Protein AF-A0A8M8USF7-F1 (afdb_monomer)

Secondary structure (DSSP, 8-state):
-TTHHHHHHGGGT-------------GGGGG---S-------HHHHHHHHHHTT--HHHHHHHHHHHHHHHHHHHHHHHTTS--HHHHHHHHHHHHHHHHHHHHHHHHHHHHHHHHHHHHHHHHHHHHHHHHHHHHHHHHHHHHHHHHHHHHHHHHHHHHHHHHHHHHHHHHHH-

InterPro domains:
  IPR024461 Coiled-coil domain-containing protein 90-like [PF07798] (41-156)
  IPR024461 Coiled-coil domain-containing protein 90-like [PTHR14360] (31-156)

Organism: Sesamum indicum (NCBI:txid4182)

pLDDT: mean 82.78, std 20.51, range [37.69, 98.75]

Sequence (175 aa):
MAAATRRLAVLFGIQLCAPNRFVSRPISDLANSNGKRLFLVDTLALVRRLEAHGVPSKQAEAITAALTEVLNDSLENVSYSFVSKAEMQKSEMTQESNLSKFKTEVKSSQGHHFSLLQHETEKLKSDIEKMRSELRYEIDKVTAGQRLDLNLEKGKFMNCGHNWKQQNTMLLSIA

Solvent-accessible surface area (backbone atoms only — not comparable to full-atom values): 10199 Å² total; per-residue (Å²): 123,84,66,64,67,60,62,61,41,68,79,69,76,56,78,77,72,68,83,74,78,72,72,73,68,65,74,74,72,82,62,79,65,70,95,72,76,76,83,78,73,58,61,67,62,50,28,54,54,35,38,75,73,72,38,55,66,74,56,21,48,52,53,48,50,55,52,52,50,56,50,50,55,52,50,53,63,52,48,74,78,55,79,52,72,67,59,51,50,52,50,49,54,51,50,54,52,51,51,51,51,51,53,49,51,52,52,51,51,52,52,51,53,51,54,50,53,51,51,52,50,53,49,52,52,52,52,51,54,49,53,52,52,51,52,49,51,51,49,53,52,53,53,52,50,54,52,47,52,53,51,52,52,51,49,50,54,50,51,53,52,51,50,53,51,52,54,52,52,52,55,63,74,76,108

Mean predicted aligned error: 15.02 Å

Structure (mmCIF, N/CA/C/O backbone):
data_AF-A0A8M8USF7-F1
#
_entry.id   AF-A0A8M8USF7-F1
#
loop_
_atom_site.group_PDB
_atom_site.id
_atom_site.type_symbol
_atom_site.label_atom_id
_atom_site.label_alt_id
_atom_site.label_comp_id
_atom_site.label_asym_id
_atom_site.label_entity_id
_atom_site.label_seq_id
_atom_site.pdbx_PDB_ins_code
_atom_site.Cartn_x
_atom_site.Cartn_y
_atom_site.Cartn_z
_atom_site.occupancy
_atom_site.B_iso_or_equiv
_atom_site.auth_seq_id
_atom_site.auth_comp_id
_atom_site.auth_asym_id
_atom_site.auth_atom_id
_atom_site.pdbx_PDB_model_num
ATOM 1 N N . MET A 1 1 ? -8.310 22.854 -18.728 1.00 43.94 1 MET A N 1
ATOM 2 C CA . MET A 1 1 ? -7.217 21.941 -18.313 1.00 43.94 1 MET A CA 1
ATOM 3 C C . MET A 1 1 ? -7.681 20.602 -17.713 1.00 43.94 1 MET A C 1
ATOM 5 O O . MET A 1 1 ? -6.931 19.647 -17.807 1.00 43.94 1 MET A O 1
ATOM 9 N N . ALA A 1 2 ? -8.908 20.458 -17.185 1.00 44.72 2 ALA A N 1
ATOM 10 C CA . ALA A 1 2 ? -9.402 19.197 -16.587 1.00 44.72 2 ALA A CA 1
ATOM 11 C C . ALA A 1 2 ? -9.972 18.142 -17.576 1.00 44.72 2 ALA A C 1
ATOM 13 O O . ALA A 1 2 ? -10.422 17.072 -17.160 1.00 44.72 2 ALA A O 1
ATOM 14 N N . ALA A 1 3 ? -10.015 18.449 -18.877 1.00 45.41 3 ALA A N 1
ATOM 15 C CA . ALA A 1 3 ? -10.541 17.552 -19.914 1.00 45.41 3 ALA A CA 1
ATOM 16 C C . ALA A 1 3 ? -9.442 16.717 -20.599 1.00 45.41 3 ALA A C 1
ATOM 18 O O . ALA A 1 3 ? -9.697 15.588 -21.013 1.00 45.41 3 ALA A O 1
ATOM 19 N N . ALA A 1 4 ? -8.208 17.233 -20.664 1.00 48.78 4 ALA A N 1
ATOM 20 C CA . ALA A 1 4 ? -7.078 16.547 -21.293 1.00 48.78 4 ALA A CA 1
ATOM 21 C C . ALA A 1 4 ? -6.616 15.322 -20.482 1.00 48.78 4 ALA A C 1
ATOM 23 O O . ALA A 1 4 ? -6.277 14.286 -21.046 1.00 48.78 4 ALA A O 1
ATOM 24 N N . THR A 1 5 ? -6.711 15.393 -19.153 1.00 50.69 5 THR A N 1
ATOM 25 C CA . THR A 1 5 ? -6.309 14.319 -18.233 1.00 50.69 5 THR A CA 1
ATOM 26 C C . THR A 1 5 ? -7.243 13.108 -18.245 1.00 50.69 5 THR A C 1
ATOM 28 O O . THR A 1 5 ? -6.820 12.017 -17.881 1.00 50.69 5 THR A O 1
ATOM 31 N N . ARG A 1 6 ? -8.494 13.250 -18.709 1.00 49.38 6 ARG A N 1
ATOM 32 C CA . ARG A 1 6 ? -9.436 12.117 -18.809 1.00 49.38 6 ARG A CA 1
ATOM 33 C C . ARG A 1 6 ? -9.215 11.273 -20.062 1.00 49.38 6 ARG A C 1
ATOM 35 O O . ARG A 1 6 ? -9.489 10.081 -20.039 1.00 49.38 6 ARG A O 1
ATOM 42 N N . ARG A 1 7 ? -8.707 11.873 -21.144 1.00 47.03 7 ARG A N 1
ATOM 43 C CA . ARG A 1 7 ? -8.489 11.175 -22.422 1.00 47.03 7 ARG A CA 1
ATOM 44 C C . ARG A 1 7 ? -7.229 10.307 -22.438 1.00 47.03 7 ARG A C 1
ATOM 46 O O . ARG A 1 7 ? -7.228 9.291 -23.118 1.00 47.03 7 ARG A O 1
ATOM 53 N N . LEU A 1 8 ? -6.203 10.649 -21.656 1.00 49.12 8 LEU A N 1
ATOM 54 C CA . LEU A 1 8 ? -4.991 9.824 -21.537 1.00 49.12 8 LEU A CA 1
ATOM 55 C C . LEU A 1 8 ? -5.180 8.581 -20.651 1.00 49.12 8 LEU A C 1
ATOM 57 O O . LEU A 1 8 ? -4.498 7.585 -20.864 1.00 49.12 8 LEU A O 1
ATOM 61 N N . ALA A 1 9 ? -6.137 8.592 -19.716 1.00 48.22 9 ALA A N 1
ATOM 62 C CA . ALA A 1 9 ? -6.401 7.447 -18.838 1.00 48.22 9 ALA A CA 1
ATOM 63 C C . ALA A 1 9 ? -7.051 6.251 -19.567 1.00 48.22 9 ALA A C 1
ATOM 65 O O . ALA A 1 9 ? -6.848 5.106 -19.174 1.00 48.22 9 ALA A O 1
ATOM 66 N N . VAL A 1 10 ? -7.790 6.497 -20.657 1.00 52.12 10 VAL A N 1
ATOM 67 C CA . VAL A 1 10 ? -8.495 5.444 -21.419 1.00 52.12 10 VAL A CA 1
ATOM 68 C C . VAL A 1 10 ? -7.535 4.611 -22.281 1.00 52.12 10 VAL A C 1
ATOM 70 O O . VAL A 1 10 ? -7.807 3.446 -22.544 1.00 52.12 10 VAL A O 1
ATOM 73 N N . LEU A 1 11 ? -6.384 5.168 -22.674 1.00 50.81 11 LEU A N 1
ATOM 74 C CA . LEU A 1 11 ? -5.402 4.486 -23.529 1.00 50.81 11 LEU A CA 1
ATOM 75 C C . LEU A 1 11 ? -4.527 3.457 -22.792 1.00 50.81 11 LEU A C 1
ATOM 77 O O . LEU A 1 11 ? -3.889 2.645 -23.451 1.00 50.81 11 LEU A O 1
ATOM 81 N N . PHE A 1 12 ? -4.514 3.460 -21.455 1.00 51.44 12 PHE A N 1
ATOM 82 C CA . PHE A 1 12 ? -3.665 2.574 -20.643 1.00 51.44 12 PHE A CA 1
ATOM 83 C C . PHE A 1 12 ? -4.432 1.563 -19.777 1.00 51.44 12 PHE A C 1
ATOM 85 O O . PHE A 1 12 ? -3.834 0.915 -18.925 1.00 51.44 12 PHE A O 1
ATOM 92 N N . GLY A 1 13 ? -5.746 1.398 -19.972 1.00 45.00 13 GLY A N 1
ATOM 93 C CA . GLY A 1 13 ? -6.517 0.352 -19.280 1.00 45.00 13 GLY A CA 1
ATOM 94 C C . GLY A 1 13 ? -6.563 0.479 -17.751 1.00 45.00 13 GLY A C 1
ATOM 95 O O . GLY A 1 13 ? -6.979 -0.453 -17.068 1.00 45.00 13 GLY A O 1
ATOM 96 N N . ILE A 1 14 ? -6.172 1.626 -17.190 1.00 49.56 14 ILE A N 1
ATOM 97 C CA . ILE A 1 14 ? -6.334 1.907 -15.766 1.00 49.56 14 ILE A CA 1
ATOM 98 C C . ILE A 1 14 ? -7.727 2.502 -15.608 1.00 49.56 14 ILE A C 1
ATOM 100 O O . ILE A 1 14 ? -7.928 3.713 -15.718 1.00 49.56 14 ILE A O 1
ATOM 104 N N . GLN A 1 15 ? -8.707 1.630 -15.369 1.00 44.84 15 GLN A N 1
ATOM 105 C CA . GLN A 1 15 ? -9.984 2.021 -14.789 1.00 44.84 15 GLN A CA 1
ATOM 106 C C . GLN A 1 15 ? -9.651 2.824 -13.523 1.00 44.84 15 GLN A C 1
ATOM 108 O O . GLN A 1 15 ? -9.255 2.257 -12.505 1.00 44.84 15 GLN A O 1
ATOM 113 N N . LEU A 1 16 ? -9.754 4.155 -13.592 1.00 45.69 16 LEU A N 1
ATOM 114 C CA . LEU A 1 16 ? -9.785 5.014 -12.415 1.00 45.69 16 LEU A CA 1
ATOM 115 C C . LEU A 1 16 ? -11.049 4.618 -11.664 1.00 45.69 16 LEU A C 1
ATOM 117 O O . LEU A 1 16 ? -12.133 5.140 -11.920 1.00 45.69 16 LEU A O 1
ATOM 121 N N . CYS A 1 17 ? -10.907 3.607 -10.810 1.00 37.69 17 CYS A N 1
ATOM 122 C CA . CYS A 1 17 ? -11.937 3.170 -9.900 1.00 37.69 17 CYS A CA 1
ATOM 123 C C . CYS A 1 17 ? -12.342 4.424 -9.129 1.00 37.69 17 CYS A C 1
ATOM 125 O O . CYS A 1 17 ? -11.522 5.027 -8.429 1.00 37.69 17 CYS A O 1
ATOM 127 N N . ALA A 1 18 ? -13.574 4.882 -9.368 1.00 46.94 18 ALA A N 1
ATOM 128 C CA . ALA A 1 18 ? -14.173 5.970 -8.618 1.00 46.94 18 ALA A CA 1
ATOM 129 C C . ALA A 1 18 ? -13.927 5.703 -7.127 1.00 46.94 18 ALA A C 1
ATOM 131 O O . ALA A 1 18 ? -13.911 4.531 -6.737 1.00 46.94 18 ALA A O 1
ATOM 132 N N . PRO A 1 19 ? -13.711 6.733 -6.286 1.00 43.12 19 PRO A N 1
ATOM 133 C CA . PRO A 1 19 ? -13.560 6.497 -4.865 1.00 43.12 19 PRO A CA 1
ATOM 134 C C . PRO A 1 19 ? -14.837 5.798 -4.427 1.00 43.12 19 PRO A C 1
ATOM 136 O O . PRO A 1 19 ? -15.915 6.397 -4.431 1.00 43.12 19 PRO A O 1
ATOM 139 N N . ASN A 1 20 ? -14.714 4.504 -4.133 1.00 40.56 20 ASN A N 1
ATOM 140 C CA . ASN A 1 20 ? -15.770 3.749 -3.509 1.00 40.56 20 ASN A CA 1
ATOM 141 C C . ASN A 1 20 ? -16.081 4.580 -2.270 1.00 40.56 20 ASN A C 1
ATOM 143 O O . ASN A 1 20 ? -15.226 4.729 -1.392 1.00 40.56 20 ASN A O 1
ATOM 147 N N . ARG A 1 21 ? -17.266 5.201 -2.234 1.00 38.34 21 ARG A N 1
ATOM 148 C CA . ARG A 1 21 ? -17.863 5.618 -0.975 1.00 38.34 21 ARG A CA 1
ATOM 149 C C . ARG A 1 21 ? -18.076 4.304 -0.237 1.00 38.34 21 ARG A C 1
ATOM 151 O O . ARG A 1 21 ? -19.165 3.743 -0.264 1.00 38.34 21 ARG A O 1
ATOM 158 N N . PHE A 1 22 ? -17.012 3.801 0.387 1.00 40.69 22 PHE A N 1
ATOM 159 C CA . PHE A 1 22 ? -17.131 3.051 1.611 1.00 40.69 22 PHE A CA 1
ATOM 160 C C . PHE A 1 22 ? -17.867 4.015 2.522 1.00 40.69 22 PHE A C 1
ATOM 162 O O . PHE A 1 22 ? -17.294 4.907 3.142 1.00 40.69 22 PHE A O 1
ATOM 169 N N . VAL A 1 23 ? -19.192 3.909 2.482 1.00 39.09 23 VAL A N 1
ATOM 170 C CA . VAL A 1 23 ? -20.027 4.286 3.595 1.00 39.09 23 VAL A CA 1
ATOM 171 C C . VAL A 1 23 ? -19.532 3.352 4.683 1.00 39.09 23 VAL A C 1
ATOM 173 O O . VAL A 1 23 ? -20.008 2.227 4.812 1.00 39.09 23 VAL A O 1
ATOM 176 N N . SER A 1 24 ? -18.490 3.783 5.395 1.00 44.91 24 SER A N 1
ATOM 177 C CA . SER A 1 24 ? -18.231 3.326 6.742 1.00 44.91 24 SER A CA 1
ATOM 178 C C . SER A 1 24 ? -19.519 3.660 7.466 1.00 44.91 24 SER A C 1
ATOM 180 O O . SER A 1 24 ? -19.718 4.790 7.905 1.00 44.91 24 SER A O 1
ATOM 182 N N . ARG A 1 25 ? -20.474 2.723 7.460 1.00 44.56 25 ARG A N 1
ATOM 183 C CA . ARG A 1 25 ? -21.560 2.757 8.422 1.00 44.56 25 ARG A CA 1
ATOM 184 C C . ARG A 1 25 ? -20.828 2.820 9.753 1.00 44.56 25 ARG A C 1
ATOM 186 O O . ARG A 1 25 ? -20.061 1.893 10.024 1.00 44.56 25 ARG A O 1
ATOM 193 N N . PRO A 1 26 ? -20.976 3.895 10.535 1.00 44.31 26 PRO A N 1
ATOM 194 C CA . PRO A 1 26 ? -20.478 3.863 11.887 1.00 44.31 26 PRO A CA 1
ATOM 195 C C . PRO A 1 26 ? -21.195 2.677 12.531 1.00 44.31 26 PRO A C 1
ATOM 197 O O . PRO A 1 26 ? -22.418 2.678 12.663 1.00 44.31 26 PRO A O 1
ATOM 200 N N . ILE A 1 27 ? -20.454 1.625 12.885 1.00 50.88 27 ILE A N 1
ATOM 201 C CA . ILE A 1 27 ? -20.988 0.527 13.708 1.00 50.88 27 ILE A CA 1
ATOM 202 C C . ILE A 1 27 ? -21.481 1.092 15.062 1.00 50.88 27 ILE A C 1
ATOM 204 O O . ILE A 1 27 ? -22.260 0.459 15.769 1.00 50.88 27 ILE A O 1
ATOM 208 N N . SER A 1 28 ? -21.117 2.344 15.357 1.00 45.97 28 SER A N 1
ATOM 209 C CA . SER A 1 28 ? -21.593 3.215 16.427 1.00 45.97 28 SER A CA 1
ATOM 210 C C . SER A 1 28 ? -23.117 3.260 16.612 1.00 45.97 28 SER A C 1
ATOM 212 O O . SER A 1 28 ? -23.555 3.536 17.725 1.00 45.97 28 SER A O 1
ATOM 214 N N . ASP A 1 29 ? -23.930 2.955 15.593 1.00 41.72 29 ASP A N 1
ATOM 215 C CA . ASP A 1 29 ? -25.397 2.983 15.732 1.00 41.72 29 ASP A CA 1
ATOM 216 C C . ASP A 1 29 ? -26.024 1.690 16.283 1.00 41.72 29 ASP A C 1
ATOM 218 O O . ASP A 1 29 ? -27.220 1.673 16.574 1.00 41.72 29 ASP A O 1
ATOM 222 N N . LEU A 1 30 ? -25.253 0.619 16.526 1.00 45.03 30 LEU A N 1
ATOM 223 C CA . LEU A 1 30 ? -25.795 -0.587 17.177 1.00 45.03 30 LEU A CA 1
ATOM 224 C C . LEU A 1 30 ? -25.821 -0.504 18.715 1.00 45.03 30 LEU A C 1
ATOM 226 O O . LEU A 1 30 ? -26.081 -1.496 19.390 1.00 45.03 30 LEU A O 1
ATOM 230 N N . ALA A 1 31 ? -25.571 0.670 19.296 1.00 46.59 31 ALA A N 1
ATOM 231 C CA . ALA A 1 31 ? -25.555 0.832 20.745 1.00 46.59 31 ALA A CA 1
ATOM 232 C C . ALA A 1 31 ? -26.187 2.146 21.216 1.00 46.59 31 ALA A C 1
ATOM 234 O O . ALA A 1 31 ? -25.731 2.736 22.193 1.00 46.59 31 ALA A O 1
ATOM 235 N N . ASN A 1 32 ? -27.313 2.554 20.622 1.00 41.12 32 ASN A N 1
ATOM 236 C CA . ASN A 1 32 ? -28.314 3.280 21.410 1.00 41.12 32 ASN A CA 1
ATOM 237 C C . ASN A 1 32 ? -29.197 2.285 22.183 1.00 41.12 32 ASN A C 1
ATOM 239 O O . ASN A 1 32 ? -30.424 2.371 22.202 1.00 41.12 32 ASN A O 1
ATOM 243 N N . SER A 1 33 ? -28.574 1.292 22.828 1.00 46.28 33 SER A N 1
ATOM 244 C CA . SER A 1 33 ? -29.215 0.637 23.954 1.00 46.28 33 SER A CA 1
ATOM 245 C C . SER A 1 33 ? -29.227 1.685 25.055 1.00 46.28 33 SER A C 1
ATOM 247 O O . SER A 1 33 ? -28.214 1.902 25.721 1.00 46.28 33 SER A O 1
ATOM 249 N N . ASN A 1 34 ? -30.349 2.394 25.171 1.00 40.12 34 ASN A N 1
ATOM 250 C CA . ASN A 1 34 ? -30.719 3.181 26.337 1.00 40.12 34 ASN A CA 1
ATOM 251 C C . ASN A 1 34 ? -30.045 2.583 27.578 1.00 40.12 34 ASN A C 1
ATOM 253 O O . ASN A 1 34 ? -30.392 1.472 27.982 1.00 40.12 34 ASN A O 1
ATOM 257 N N . GLY A 1 35 ? -29.036 3.275 28.119 1.00 45.84 35 GLY A N 1
ATOM 258 C CA . GLY A 1 35 ? -28.166 2.818 29.209 1.00 45.84 35 GLY A CA 1
ATOM 259 C C . GLY A 1 35 ? -28.878 2.714 30.560 1.00 45.84 35 GLY A C 1
ATOM 260 O O . GLY A 1 35 ? -28.355 3.152 31.577 1.00 45.84 35 GLY A O 1
ATOM 261 N N . LYS A 1 36 ? -30.097 2.177 30.572 1.00 45.00 36 LYS A N 1
ATOM 262 C CA . LYS A 1 36 ? -30.960 1.975 31.729 1.00 45.00 36 LYS A CA 1
ATOM 263 C C . LYS A 1 36 ? -31.747 0.678 31.556 1.00 45.00 36 LYS A C 1
ATOM 265 O O . LYS A 1 36 ? -32.944 0.688 31.300 1.00 45.00 36 LYS A O 1
ATOM 270 N N . ARG A 1 37 ? -31.066 -0.447 31.751 1.00 48.94 37 ARG A N 1
ATOM 271 C CA . ARG A 1 37 ? -31.657 -1.594 32.455 1.00 48.94 37 ARG A CA 1
ATOM 272 C C . ARG A 1 37 ? -30.646 -2.133 33.458 1.00 48.94 37 ARG A C 1
ATOM 274 O O . ARG A 1 37 ? -30.292 -3.300 33.445 1.00 48.94 37 ARG A O 1
ATOM 281 N N . LEU A 1 38 ? -30.173 -1.252 34.337 1.00 53.16 38 LEU A N 1
ATOM 282 C CA . LEU A 1 38 ? -29.830 -1.718 35.672 1.00 53.16 38 LEU A CA 1
ATOM 283 C C . LEU A 1 38 ? -31.170 -2.142 36.271 1.00 53.16 38 LEU A C 1
ATOM 285 O O . LEU A 1 38 ? -32.003 -1.284 36.568 1.00 53.16 38 LEU A O 1
ATOM 289 N N . PHE A 1 39 ? -31.430 -3.447 36.325 1.00 60.25 39 PHE A N 1
ATOM 290 C CA . PHE A 1 39 ? -32.568 -3.989 37.057 1.00 60.25 39 PHE A CA 1
ATOM 291 C C . PHE A 1 39 ? -32.287 -3.788 38.549 1.00 60.25 39 PHE A C 1
ATOM 293 O O . PHE A 1 39 ? -31.888 -4.701 39.260 1.00 60.25 39 PHE A O 1
ATOM 300 N N . LEU A 1 40 ? -32.419 -2.543 39.005 1.00 72.31 40 LEU A N 1
ATOM 301 C CA . LEU A 1 40 ? -32.358 -2.183 40.412 1.00 72.31 40 LEU A CA 1
ATOM 302 C C . LEU A 1 40 ? -33.647 -2.694 41.050 1.00 72.31 40 LEU A C 1
ATOM 304 O O . LEU A 1 40 ? -34.697 -2.056 40.966 1.00 72.31 40 LEU A O 1
ATOM 308 N N . VAL A 1 41 ? -33.569 -3.891 41.624 1.00 82.56 41 VAL A N 1
ATOM 309 C CA . VAL A 1 41 ? -34.643 -4.440 42.445 1.00 82.56 41 VAL A CA 1
ATOM 310 C C . VAL A 1 41 ? -34.541 -3.807 43.823 1.00 82.56 41 VAL A C 1
ATOM 312 O O . VAL A 1 41 ? -33.592 -4.049 44.563 1.00 82.56 41 VAL A O 1
ATOM 315 N N . ASP A 1 42 ? -35.535 -2.997 44.173 1.00 89.94 42 ASP A N 1
ATOM 316 C CA . ASP A 1 42 ? -35.731 -2.560 45.551 1.00 89.94 42 ASP A CA 1
ATOM 317 C C . ASP A 1 42 ? -36.306 -3.733 46.359 1.00 89.94 42 ASP A C 1
ATOM 319 O O . ASP A 1 42 ? -37.507 -4.030 46.308 1.00 89.94 42 ASP A O 1
ATOM 323 N N . THR A 1 43 ? -35.415 -4.440 47.057 1.00 91.88 43 THR A N 1
ATOM 324 C CA . THR A 1 43 ? -35.746 -5.619 47.863 1.00 91.88 43 THR A CA 1
ATOM 325 C C . THR A 1 43 ? -36.677 -5.266 49.019 1.00 91.88 43 THR A C 1
ATOM 327 O O . THR A 1 43 ? -37.619 -6.010 49.289 1.00 91.88 43 THR A O 1
ATOM 330 N N . LEU A 1 44 ? -36.495 -4.102 49.651 1.00 92.38 44 LEU A N 1
ATOM 331 C CA . LEU A 1 44 ? -37.343 -3.6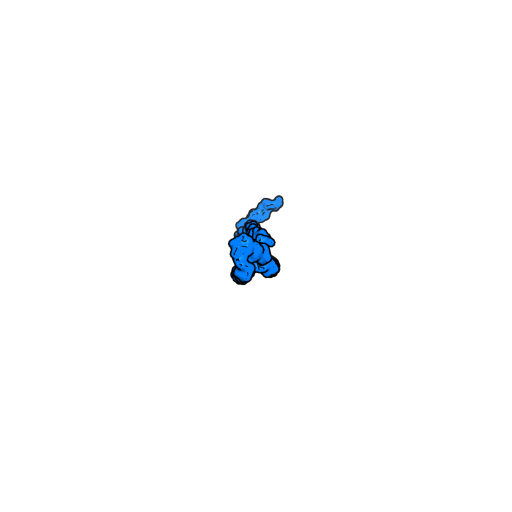56 50.753 1.00 92.38 44 LEU A CA 1
ATOM 332 C C . LEU A 1 44 ? -38.757 -3.338 50.260 1.00 92.38 44 LEU A C 1
ATOM 334 O O . LEU A 1 44 ? -39.731 -3.802 50.851 1.00 92.38 44 LEU A O 1
ATOM 338 N N . ALA A 1 45 ? -38.892 -2.599 49.157 1.00 92.88 45 ALA A N 1
ATOM 339 C CA . ALA A 1 45 ? -40.201 -2.320 48.576 1.00 92.88 45 ALA A CA 1
ATOM 340 C C . ALA A 1 45 ? -40.908 -3.602 48.112 1.00 92.88 45 ALA A C 1
ATOM 342 O O . ALA A 1 45 ? -42.128 -3.708 48.246 1.00 92.88 45 ALA A O 1
ATOM 343 N N . LEU A 1 46 ? -40.171 -4.588 47.585 1.00 93.50 4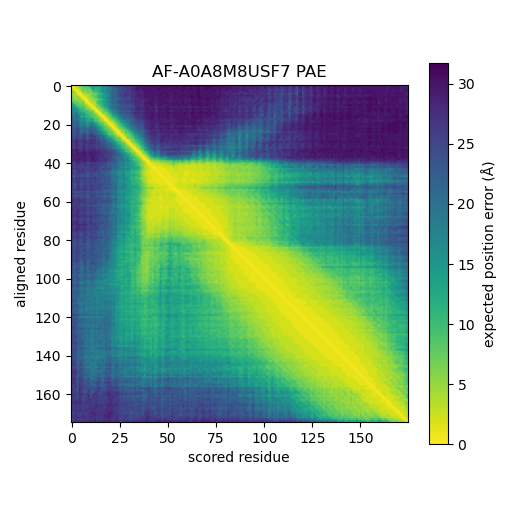6 LEU A N 1
ATOM 344 C CA . LEU A 1 46 ? -40.745 -5.876 47.194 1.00 93.50 46 LEU A CA 1
ATOM 345 C C . LEU A 1 46 ? -41.279 -6.652 48.408 1.00 93.50 46 LEU A C 1
ATOM 347 O O . LEU A 1 46 ? -42.430 -7.089 48.368 1.00 93.50 46 LEU A O 1
ATOM 351 N N . VAL A 1 47 ? -40.513 -6.735 49.500 1.00 96.06 47 VAL A N 1
ATOM 352 C CA . VAL A 1 47 ? -40.955 -7.371 50.755 1.00 96.06 47 VAL A CA 1
ATOM 353 C C . VAL A 1 47 ? -42.199 -6.680 51.315 1.00 96.06 47 VAL A C 1
ATOM 355 O O . VAL A 1 47 ? -43.191 -7.347 51.597 1.00 96.06 47 VAL A O 1
ATOM 358 N N . ARG A 1 48 ? -42.210 -5.341 51.393 1.00 95.00 48 ARG A N 1
ATOM 359 C CA . ARG A 1 48 ? -43.363 -4.582 51.916 1.00 95.00 48 ARG A CA 1
ATOM 360 C C . ARG A 1 48 ? -44.623 -4.769 51.075 1.00 95.00 48 ARG A C 1
ATOM 362 O O . ARG A 1 48 ? -45.720 -4.843 51.623 1.00 95.00 48 ARG A O 1
ATOM 369 N N . ARG A 1 49 ? -44.487 -4.886 49.749 1.00 95.19 49 ARG A N 1
ATOM 370 C CA . ARG A 1 49 ? -45.622 -5.214 48.873 1.00 95.19 49 ARG A CA 1
ATOM 371 C C . ARG A 1 49 ? -46.148 -6.623 49.124 1.00 95.19 49 ARG A C 1
ATOM 373 O O . ARG A 1 49 ? -47.360 -6.798 49.127 1.00 95.19 49 ARG A O 1
ATOM 380 N N . LEU A 1 50 ? -45.277 -7.610 49.325 1.00 95.56 50 LEU A N 1
ATOM 381 C CA . LEU A 1 50 ? -45.690 -8.986 49.618 1.00 95.56 50 LEU A CA 1
ATOM 382 C C . LEU A 1 50 ? -46.411 -9.073 50.973 1.00 95.56 50 LEU A C 1
ATOM 384 O O . LEU A 1 50 ? -47.481 -9.671 51.060 1.00 95.56 50 LEU A O 1
ATOM 388 N N . GLU A 1 51 ? -45.893 -8.394 51.996 1.00 95.44 51 GLU A N 1
ATOM 389 C CA . GLU A 1 51 ? -46.539 -8.284 53.311 1.00 95.44 51 GLU A CA 1
ATOM 390 C C . GLU A 1 51 ? -47.919 -7.616 53.230 1.00 95.44 51 GLU A C 1
ATOM 392 O O . GLU A 1 51 ? -48.873 -8.096 53.840 1.00 95.44 51 GLU A O 1
ATOM 397 N N . ALA A 1 52 ? -48.063 -6.560 52.419 1.00 95.75 52 ALA A N 1
ATOM 398 C CA . ALA A 1 52 ? -49.349 -5.896 52.191 1.00 95.75 52 ALA A CA 1
ATOM 399 C C . ALA A 1 52 ? -50.403 -6.812 51.535 1.00 95.75 52 ALA A C 1
ATOM 401 O O . ALA A 1 52 ? -51.598 -6.581 51.700 1.00 95.75 52 ALA A O 1
ATOM 402 N N . HIS A 1 53 ? -49.975 -7.862 50.826 1.00 94.88 53 HIS A N 1
ATOM 403 C CA . HIS A 1 53 ? -50.850 -8.890 50.248 1.00 94.88 53 HIS A CA 1
ATOM 404 C C . HIS A 1 53 ? -51.053 -10.098 51.181 1.00 94.88 53 HIS A C 1
ATOM 406 O O . HIS A 1 53 ? -51.585 -11.122 50.760 1.00 94.88 53 HIS A O 1
ATOM 412 N N . GLY A 1 54 ? -50.642 -9.992 52.449 1.00 94.12 54 GLY A N 1
ATOM 413 C CA . GLY A 1 54 ? -50.843 -11.029 53.460 1.00 94.12 54 GLY A CA 1
ATOM 414 C C . GLY A 1 54 ? -49.766 -12.115 53.489 1.00 94.12 54 GLY A C 1
ATOM 415 O O . GLY A 1 54 ? -49.949 -13.116 54.180 1.00 94.12 54 GLY A O 1
ATOM 416 N N . VAL A 1 55 ? -48.643 -11.943 52.780 1.00 96.00 55 VAL A N 1
ATOM 417 C CA . VAL A 1 55 ? -47.512 -12.878 52.866 1.00 96.00 55 VAL A CA 1
ATOM 418 C C . VAL A 1 55 ? -46.761 -12.646 54.187 1.00 96.00 55 VAL A C 1
ATOM 420 O O . VAL A 1 55 ? -46.352 -11.518 54.463 1.00 96.00 55 VAL A O 1
ATOM 423 N N . PRO A 1 56 ? -46.528 -13.683 55.011 1.00 96.38 56 PRO A N 1
ATOM 424 C CA . PRO A 1 56 ? -45.712 -13.5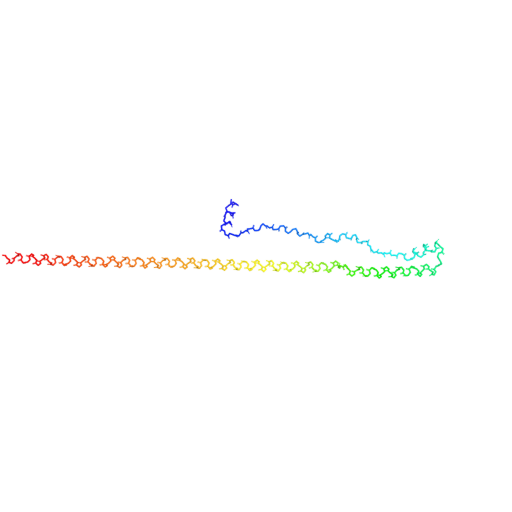69 56.215 1.00 96.38 56 PRO A CA 1
ATOM 425 C C . PRO A 1 56 ? -44.312 -13.029 55.909 1.00 96.38 56 PRO A C 1
ATOM 427 O O . PRO A 1 56 ? -43.675 -13.474 54.957 1.00 96.38 56 PRO A O 1
ATOM 430 N N . SER A 1 57 ? -43.796 -12.147 56.768 1.00 93.50 57 SER A N 1
ATOM 431 C CA . SER A 1 57 ? -42.512 -11.449 56.571 1.00 93.50 57 SER A CA 1
ATOM 432 C C . SER A 1 57 ? -41.356 -12.387 56.174 1.00 93.50 57 SER A C 1
ATOM 434 O O . SER A 1 57 ? -40.706 -12.183 55.152 1.00 93.50 57 SER A O 1
ATOM 436 N N . LYS A 1 58 ? -41.198 -13.523 56.873 1.00 94.56 58 LYS A N 1
ATOM 437 C CA . LYS A 1 58 ? -40.177 -14.541 56.549 1.00 94.56 58 LYS A CA 1
ATOM 438 C C . LYS A 1 58 ? -40.330 -15.161 55.155 1.00 94.56 58 LYS A C 1
ATOM 440 O O . LYS A 1 58 ? -39.339 -15.489 54.512 1.00 94.56 58 LYS A O 1
ATOM 445 N N . GLN A 1 59 ? -41.565 -15.366 54.696 1.00 95.62 59 GLN A N 1
ATOM 446 C CA . GLN A 1 59 ? -41.827 -15.909 53.361 1.00 95.62 59 GLN A CA 1
ATOM 447 C C . GLN A 1 59 ? -41.606 -14.841 52.285 1.00 95.62 59 GLN A C 1
ATOM 449 O O . GLN A 1 59 ? -41.045 -15.145 51.236 1.00 95.62 59 GLN A O 1
ATOM 454 N N . ALA A 1 60 ? -41.981 -13.588 52.557 1.00 96.12 60 ALA A N 1
ATOM 455 C CA . ALA A 1 60 ? -41.734 -12.461 51.664 1.00 96.12 60 ALA A CA 1
ATOM 456 C C . ALA A 1 60 ? -40.230 -12.223 51.441 1.00 96.12 60 ALA A C 1
ATOM 458 O O . ALA A 1 60 ? -39.803 -12.007 50.304 1.00 96.12 60 ALA A O 1
ATOM 459 N N . GLU A 1 61 ? -39.425 -12.321 52.502 1.00 93.81 61 GLU A N 1
ATOM 460 C CA . GLU A 1 61 ? -37.961 -12.274 52.429 1.00 93.81 61 GLU A CA 1
ATOM 461 C C . GLU A 1 61 ? -37.391 -13.433 51.603 1.00 93.81 61 GLU A C 1
ATOM 463 O O . GLU A 1 61 ? -36.597 -13.196 50.695 1.00 93.81 61 GLU A O 1
ATOM 468 N N . ALA A 1 62 ? -37.838 -14.670 51.848 1.00 95.81 62 ALA A N 1
ATOM 469 C CA . ALA A 1 62 ? -37.365 -15.844 51.110 1.00 95.81 62 ALA A CA 1
ATOM 470 C C . ALA A 1 62 ? -37.685 -15.768 49.604 1.00 95.81 62 ALA A C 1
ATOM 472 O O . ALA A 1 62 ? -36.828 -16.058 48.770 1.00 95.81 62 ALA A O 1
ATOM 473 N N . ILE A 1 63 ? -38.895 -15.329 49.243 1.00 94.81 63 ILE A N 1
ATOM 474 C CA . ILE A 1 63 ? -39.304 -15.131 47.843 1.00 94.81 63 ILE A CA 1
ATOM 475 C C . ILE A 1 63 ? -38.467 -14.027 47.188 1.00 94.81 63 ILE 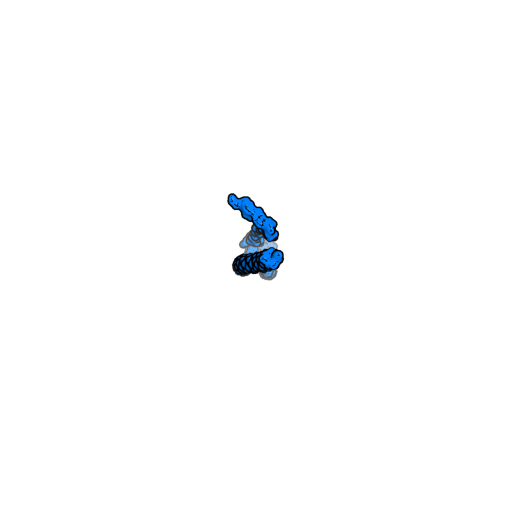A C 1
ATOM 477 O O . ILE A 1 63 ? -37.988 -14.187 46.066 1.00 94.81 63 ILE A O 1
ATOM 481 N N . THR A 1 64 ? -38.269 -12.910 47.892 1.00 94.50 64 THR A N 1
ATOM 482 C CA . THR A 1 64 ? -37.445 -11.789 47.416 1.00 94.50 64 THR A CA 1
ATOM 483 C C . THR A 1 64 ? -35.997 -12.227 47.186 1.00 94.50 64 THR A C 1
ATOM 485 O O . THR A 1 64 ? -35.400 -11.852 46.175 1.00 94.50 64 THR A O 1
ATOM 488 N N . ALA A 1 65 ? -35.442 -13.050 48.081 1.00 93.00 65 ALA A N 1
ATOM 489 C CA . ALA A 1 65 ? -34.090 -13.587 47.964 1.00 93.00 65 ALA A CA 1
ATOM 490 C C . ALA A 1 65 ? -33.938 -14.484 46.725 1.00 93.00 65 ALA A C 1
ATOM 492 O O . ALA A 1 65 ? -33.067 -14.221 45.898 1.00 93.00 65 ALA A O 1
ATOM 493 N N . ALA A 1 66 ? -34.839 -15.455 46.537 1.00 95.44 66 ALA A N 1
ATOM 494 C CA . ALA A 1 66 ? -34.821 -16.344 45.373 1.00 95.44 66 ALA A CA 1
ATOM 495 C C . ALA A 1 66 ? -34.972 -15.580 44.043 1.00 95.44 66 ALA A C 1
ATOM 497 O O . ALA A 1 66 ? -34.296 -15.879 43.062 1.00 95.44 66 ALA A O 1
ATOM 498 N N . LEU A 1 67 ? -35.828 -14.552 44.003 1.00 93.12 67 LEU A N 1
ATOM 499 C CA . LEU A 1 67 ? -35.970 -13.697 42.819 1.00 93.12 67 LEU A CA 1
ATOM 500 C C . LEU A 1 67 ? -34.706 -12.888 42.528 1.00 93.12 67 LEU A C 1
ATOM 502 O O . LEU A 1 67 ? -34.350 -12.709 41.366 1.00 93.12 67 LEU A O 1
ATOM 506 N N . THR A 1 68 ? -34.036 -12.394 43.568 1.00 90.56 68 THR A N 1
ATOM 507 C CA . THR A 1 68 ? -32.785 -11.640 43.418 1.00 90.56 68 THR A CA 1
ATOM 508 C C . THR A 1 68 ? -31.676 -12.536 42.869 1.00 90.56 68 THR A C 1
ATOM 510 O O . THR A 1 68 ? -30.939 -12.109 41.985 1.00 90.56 68 THR A O 1
ATOM 513 N N . GLU A 1 69 ? -31.596 -13.783 43.332 1.00 91.38 69 GLU A N 1
ATOM 514 C CA . GLU A 1 69 ? -30.640 -14.783 42.847 1.00 91.38 69 GLU A CA 1
ATOM 515 C C . GLU A 1 69 ? -30.858 -15.097 41.359 1.00 91.38 69 GLU A C 1
ATOM 517 O O . GLU A 1 69 ? -29.964 -14.865 40.549 1.00 91.38 69 GLU A O 1
ATOM 522 N N . VAL A 1 70 ? -32.083 -15.467 40.963 1.00 92.88 70 VAL A N 1
ATOM 523 C CA . VAL A 1 70 ? -32.416 -15.747 39.552 1.00 92.88 70 VAL A CA 1
ATOM 524 C C . VAL A 1 70 ? -32.151 -14.538 38.647 1.00 92.88 70 VAL A C 1
ATOM 526 O O . VAL A 1 70 ? -31.718 -14.698 37.503 1.00 92.88 70 VAL A O 1
ATOM 529 N N . LEU A 1 71 ? -32.413 -13.318 39.129 1.00 89.81 71 LEU A N 1
ATOM 530 C CA . LEU A 1 71 ? -32.143 -12.095 38.370 1.00 89.81 71 LEU A CA 1
ATOM 531 C C . LEU A 1 71 ? -30.647 -11.823 38.208 1.00 89.81 71 LEU A C 1
ATOM 533 O O . LEU A 1 71 ? -30.243 -11.401 37.123 1.00 89.81 71 LEU A O 1
ATOM 537 N N . ASN A 1 72 ? -29.840 -12.073 39.239 1.00 87.75 72 ASN A N 1
ATOM 538 C CA . ASN A 1 72 ? -28.388 -11.939 39.156 1.00 87.75 72 ASN A CA 1
ATOM 539 C C . ASN A 1 72 ? -27.800 -12.957 38.172 1.00 87.75 72 ASN A C 1
ATOM 541 O O . ASN A 1 72 ? -27.074 -12.550 37.266 1.00 87.75 72 ASN A O 1
ATOM 545 N N . ASP A 1 73 ? -28.203 -14.227 38.264 1.00 89.31 73 ASP A N 1
ATOM 546 C CA . ASP A 1 73 ? -27.764 -15.286 37.346 1.00 89.31 73 ASP A CA 1
ATOM 547 C C . ASP A 1 73 ? -28.150 -14.966 35.896 1.00 89.31 73 ASP A C 1
ATOM 549 O O . ASP A 1 73 ? -27.350 -15.086 34.963 1.00 89.31 73 ASP A O 1
ATOM 553 N N . SER A 1 74 ? -29.384 -14.494 35.693 1.00 88.75 74 SER A N 1
ATOM 554 C CA . SER A 1 74 ? -29.872 -14.100 34.369 1.00 88.75 74 SER A CA 1
ATOM 555 C C . SER A 1 74 ? -29.090 -12.911 33.808 1.00 88.75 74 SER A C 1
ATOM 557 O O . SER A 1 74 ? -28.779 -12.885 32.615 1.00 88.75 74 SER A O 1
ATOM 559 N N . LEU A 1 75 ? -28.771 -11.919 34.646 1.00 85.12 75 LEU A N 1
ATOM 560 C CA . LEU A 1 75 ? -28.010 -10.741 34.239 1.00 85.12 75 LEU A CA 1
ATOM 561 C C . LEU A 1 75 ? -26.565 -11.100 33.893 1.00 85.12 75 LEU A C 1
ATOM 563 O O . LEU A 1 75 ? -26.055 -10.621 32.879 1.00 85.12 75 LEU A O 1
ATOM 567 N N . GLU A 1 76 ? -25.925 -11.954 34.689 1.00 83.94 76 GLU A N 1
ATOM 568 C CA . GLU A 1 76 ? -24.572 -12.431 34.421 1.00 83.94 76 GLU A CA 1
ATOM 569 C C . GLU A 1 76 ? -24.527 -13.218 33.104 1.00 83.94 76 GLU A C 1
ATOM 571 O O . GLU A 1 76 ? -23.735 -12.892 32.218 1.00 83.94 76 GLU A O 1
ATOM 576 N N . ASN A 1 77 ? -25.450 -14.162 32.907 1.00 87.25 77 ASN A N 1
ATOM 577 C CA . ASN A 1 77 ? -25.540 -14.942 31.673 1.00 87.25 77 ASN A CA 1
ATOM 578 C C . ASN A 1 77 ? -25.725 -14.054 30.428 1.00 87.25 77 ASN A C 1
ATOM 580 O O . ASN A 1 77 ? -25.081 -14.255 29.397 1.00 87.25 77 ASN A O 1
ATOM 584 N N . VAL A 1 78 ? -26.586 -13.038 30.522 1.00 85.19 78 VAL A N 1
ATOM 585 C CA . VAL A 1 78 ? -26.797 -12.075 29.434 1.00 85.19 78 VAL A CA 1
ATOM 586 C C . VAL A 1 78 ? -25.556 -11.205 29.214 1.00 85.19 78 VAL A C 1
ATOM 588 O O . VAL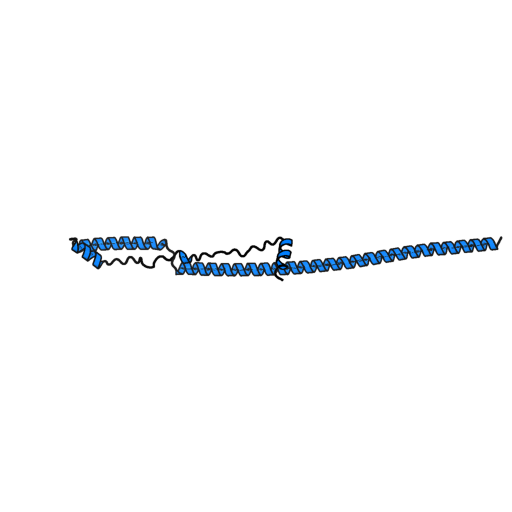 A 1 78 ? -25.240 -10.893 28.066 1.00 85.19 78 VAL A O 1
ATOM 591 N N . SER A 1 79 ? -24.820 -10.846 30.270 1.00 82.81 79 SER A N 1
ATOM 592 C CA . SER A 1 79 ? -23.616 -10.012 30.168 1.00 82.81 79 SER A CA 1
ATOM 593 C C . SER A 1 79 ? -22.519 -10.645 29.305 1.00 82.81 79 SER A C 1
ATOM 595 O O . SER A 1 79 ? -21.891 -9.928 28.530 1.00 82.81 79 SER A O 1
ATOM 597 N N . TYR A 1 80 ? -22.374 -11.977 29.325 1.00 80.69 80 TYR A N 1
ATOM 598 C CA . TYR A 1 80 ? -21.422 -12.704 28.472 1.00 80.69 80 TYR A CA 1
ATOM 599 C C . TYR A 1 80 ? -21.731 -12.605 26.969 1.00 80.69 80 TYR A C 1
ATOM 601 O O . TYR A 1 80 ? -20.854 -12.847 26.143 1.00 80.69 80 TYR A O 1
ATOM 609 N N . SER A 1 81 ? -22.963 -12.245 26.593 1.00 83.94 81 SER A N 1
ATOM 610 C CA . SER A 1 81 ? -23.343 -12.031 25.187 1.00 83.94 81 SER A CA 1
ATOM 611 C C . SER A 1 81 ? -23.012 -10.624 24.681 1.00 83.94 81 SER A C 1
ATOM 613 O O . SER A 1 81 ? -23.124 -10.359 23.483 1.00 83.94 81 SER A O 1
ATOM 615 N N . PHE A 1 82 ? -22.624 -9.708 25.573 1.00 83.88 82 PHE A N 1
ATOM 616 C CA . PHE A 1 82 ? -22.282 -8.335 25.229 1.00 83.88 82 PHE A CA 1
ATOM 617 C C . PHE A 1 82 ? -20.775 -8.106 25.308 1.00 83.88 82 PHE A C 1
ATOM 619 O O . PHE A 1 82 ? -20.083 -8.617 26.180 1.00 83.88 82 PHE A O 1
ATOM 626 N N . VAL A 1 83 ? -20.271 -7.276 24.398 1.00 83.25 83 VAL A N 1
ATOM 627 C CA . VAL A 1 83 ? -18.890 -6.789 24.437 1.00 83.25 83 VAL A CA 1
ATOM 628 C C . VAL A 1 83 ? -18.871 -5.458 25.176 1.00 83.25 83 VAL A C 1
ATOM 630 O O . VAL A 1 83 ? -19.732 -4.600 24.950 1.00 83.25 83 VAL A O 1
ATOM 633 N N . SER A 1 84 ? -17.889 -5.256 26.055 1.00 85.25 84 SER A N 1
ATOM 634 C CA . SER A 1 84 ? -17.767 -3.982 26.759 1.00 85.25 84 SER A CA 1
ATOM 635 C C . SER A 1 84 ? -17.391 -2.850 25.794 1.00 85.25 84 SER A C 1
ATOM 637 O O . SER A 1 84 ? -16.705 -3.044 24.787 1.00 85.25 84 SER A O 1
ATOM 639 N N . LYS A 1 85 ? -17.791 -1.612 26.116 1.00 87.75 85 LYS A N 1
ATOM 640 C CA . LYS A 1 85 ? -17.416 -0.437 25.304 1.00 87.75 85 LYS A CA 1
ATOM 641 C C . LYS A 1 85 ? -15.897 -0.280 25.174 1.00 87.75 85 LYS A C 1
ATOM 643 O O . LYS A 1 85 ? -15.422 0.111 24.113 1.00 87.75 85 LYS A O 1
ATOM 648 N N . ALA A 1 86 ? -15.150 -0.608 26.229 1.00 85.88 86 ALA A N 1
ATOM 649 C CA . ALA A 1 86 ? -13.693 -0.527 26.235 1.00 85.88 86 ALA A CA 1
ATOM 650 C C . ALA A 1 86 ? -13.054 -1.548 25.278 1.00 85.88 86 ALA A C 1
ATOM 652 O O . ALA A 1 86 ? -12.144 -1.202 24.525 1.00 85.88 86 ALA A O 1
ATOM 653 N N . GLU A 1 87 ? -13.547 -2.789 25.260 1.00 86.62 87 GLU A N 1
ATOM 654 C CA . GLU A 1 87 ? -13.073 -3.821 24.329 1.00 86.62 87 GLU A CA 1
ATOM 655 C C . GLU A 1 87 ? -13.427 -3.487 22.880 1.00 86.62 87 GLU A C 1
ATOM 657 O O . GLU A 1 87 ? -12.583 -3.629 21.993 1.00 86.62 87 GLU A O 1
ATOM 662 N N . MET A 1 88 ? -14.639 -2.977 22.642 1.00 91.69 88 MET A N 1
ATOM 663 C CA . MET A 1 88 ? -15.059 -2.511 21.321 1.00 91.69 88 MET A CA 1
ATOM 664 C C . MET A 1 88 ? -14.153 -1.381 20.815 1.00 91.69 88 MET A C 1
ATOM 666 O O . MET A 1 88 ? -13.629 -1.471 19.707 1.00 91.69 88 MET A O 1
ATOM 670 N N . GLN A 1 89 ? -13.889 -0.368 21.647 1.00 91.69 89 GLN A N 1
ATOM 671 C CA . GLN A 1 89 ? -12.998 0.742 21.302 1.00 91.69 89 GLN A CA 1
ATOM 672 C C . GLN A 1 89 ? -11.557 0.269 21.048 1.00 91.69 89 GLN A C 1
ATOM 674 O O . GLN A 1 89 ? -10.901 0.729 20.115 1.00 91.69 89 GLN A O 1
ATOM 679 N N . LYS A 1 90 ? -11.054 -0.688 21.837 1.00 94.75 90 LYS A N 1
ATOM 680 C CA . LYS A 1 90 ? -9.730 -1.294 21.620 1.00 94.75 90 LYS A CA 1
ATOM 681 C C . LYS A 1 90 ? -9.649 -2.029 20.279 1.00 94.75 90 LYS A C 1
ATOM 683 O O . LYS A 1 90 ? -8.635 -1.922 19.582 1.00 94.75 90 LYS A O 1
ATOM 688 N N . SER A 1 91 ? -10.695 -2.775 19.921 1.00 92.69 91 SER A N 1
ATOM 689 C CA . SER A 1 91 ? -10.798 -3.445 18.620 1.00 92.69 91 SER A CA 1
ATOM 690 C C . SER A 1 91 ? -10.804 -2.427 17.479 1.00 92.69 91 SER A C 1
ATOM 692 O O . SER A 1 91 ? -10.013 -2.559 16.548 1.00 92.69 91 SER A O 1
ATOM 694 N N . GLU A 1 92 ? -11.599 -1.360 17.596 1.00 94.38 92 GLU A N 1
ATOM 695 C CA . GLU A 1 92 ? -11.662 -0.274 16.611 1.00 94.38 92 GLU A CA 1
ATOM 696 C C . GLU A 1 92 ? -10.301 0.410 16.424 1.00 94.38 92 GLU A C 1
ATOM 698 O O . GLU A 1 92 ? -9.813 0.517 15.302 1.00 94.38 92 GLU A O 1
ATOM 703 N N . MET A 1 93 ? -9.619 0.775 17.515 1.00 94.88 93 MET A N 1
ATOM 704 C CA . MET A 1 93 ? -8.274 1.361 17.454 1.00 94.88 93 MET A CA 1
ATOM 705 C C . MET A 1 93 ? -7.257 0.435 16.774 1.00 94.88 93 MET A C 1
ATOM 707 O O . MET A 1 93 ? -6.382 0.893 16.036 1.00 94.88 93 MET A O 1
ATOM 711 N N . THR A 1 94 ? -7.358 -0.872 17.025 1.00 95.44 94 THR A N 1
ATOM 712 C CA . THR A 1 94 ? -6.479 -1.873 16.409 1.00 95.44 94 THR A CA 1
ATOM 713 C C . THR A 1 94 ? -6.769 -2.002 14.915 1.00 95.44 94 THR A C 1
ATOM 715 O O . THR A 1 94 ? -5.836 -2.023 14.110 1.00 95.44 94 THR A O 1
ATOM 718 N N . GLN A 1 95 ? -8.047 -2.035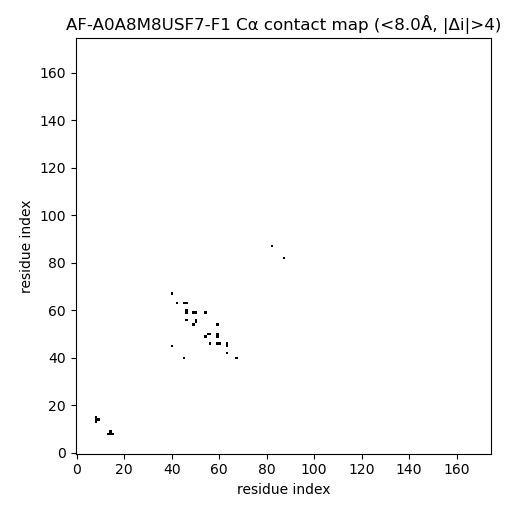 14.527 1.00 96.44 95 GLN A N 1
ATOM 719 C CA . GLN A 1 95 ? -8.463 -2.068 13.125 1.00 96.44 95 GLN A CA 1
ATOM 720 C C . GLN A 1 95 ? -8.010 -0.813 12.375 1.00 96.44 95 GLN A C 1
ATOM 722 O O . GLN A 1 95 ? -7.410 -0.938 11.309 1.00 96.44 95 GLN A O 1
ATOM 727 N N . GLU A 1 96 ? -8.208 0.375 12.946 1.00 95.56 96 GLU A N 1
ATOM 728 C CA . GLU A 1 96 ? -7.793 1.642 12.337 1.00 95.56 96 GLU A CA 1
ATOM 729 C C . GLU A 1 96 ? -6.265 1.719 12.180 1.00 95.56 96 GLU A C 1
ATOM 731 O O . GLU A 1 96 ? -5.754 2.101 11.126 1.00 95.56 96 GLU A O 1
ATOM 736 N N . SER A 1 97 ? -5.507 1.273 13.190 1.00 97.12 97 SER A N 1
ATOM 737 C CA . SER A 1 97 ? -4.041 1.197 13.118 1.00 97.12 97 SER A CA 1
ATOM 738 C C . SER A 1 97 ? -3.570 0.263 12.000 1.00 97.12 97 SER A C 1
ATOM 740 O O . SER A 1 97 ? -2.700 0.627 11.205 1.00 97.12 97 SER A O 1
ATOM 742 N N . ASN A 1 98 ? -4.175 -0.922 11.890 1.00 97.56 98 ASN A N 1
ATOM 743 C CA . ASN A 1 98 ? -3.846 -1.889 10.845 1.00 97.56 98 ASN A CA 1
ATOM 744 C C . ASN A 1 98 ? -4.210 -1.365 9.451 1.00 97.56 98 ASN A C 1
ATOM 746 O O . ASN A 1 98 ? -3.411 -1.488 8.522 1.00 97.56 98 ASN A O 1
ATOM 750 N N . LEU A 1 99 ? -5.375 -0.727 9.311 1.00 98.12 99 LEU A N 1
ATOM 751 C CA . LEU A 1 99 ? -5.807 -0.113 8.059 1.00 98.12 99 LEU A CA 1
ATOM 752 C C . LEU A 1 99 ? -4.854 1.009 7.628 1.00 98.12 99 LEU A C 1
ATOM 754 O O . LEU A 1 99 ? -4.490 1.102 6.454 1.00 98.12 99 LEU A O 1
ATOM 758 N N . SER A 1 100 ? -4.415 1.836 8.576 1.00 97.25 100 SER A N 1
ATOM 759 C CA . SER A 1 100 ? -3.446 2.902 8.328 1.00 97.25 100 SER A CA 1
ATOM 760 C C . SER A 1 100 ? -2.102 2.344 7.847 1.00 97.25 100 SER A C 1
ATOM 762 O O . SER A 1 100 ? -1.601 2.776 6.806 1.00 97.25 100 SER A O 1
ATOM 764 N N . LYS A 1 101 ? -1.562 1.318 8.523 1.00 98.06 101 LYS A N 1
ATOM 765 C CA . LYS A 1 101 ? -0.323 0.633 8.107 1.00 98.06 101 LYS A CA 1
ATOM 766 C C . LYS A 1 101 ? -0.443 0.051 6.703 1.00 98.06 101 LYS A C 1
ATOM 768 O O . LYS A 1 101 ? 0.365 0.382 5.836 1.00 98.06 101 LYS A O 1
ATOM 773 N N . PHE A 1 102 ? -1.505 -0.708 6.443 1.00 98.12 102 PHE A N 1
ATOM 774 C CA . PHE A 1 102 ? -1.768 -1.280 5.125 1.00 98.12 102 PHE A CA 1
ATOM 775 C C . PHE A 1 102 ? -1.815 -0.201 4.035 1.00 98.12 102 PHE A C 1
ATOM 777 O O . PHE A 1 102 ? -1.174 -0.317 2.992 1.00 98.12 102 PHE A O 1
ATOM 784 N N . LYS A 1 103 ? -2.504 0.916 4.291 1.00 98.12 103 LYS A N 1
ATOM 785 C CA . LYS A 1 103 ? -2.568 2.049 3.360 1.00 98.12 103 LYS A CA 1
ATOM 786 C C . LYS A 1 103 ? -1.190 2.656 3.087 1.00 98.12 103 LYS A C 1
ATOM 788 O O . LYS A 1 103 ? -0.923 3.052 1.950 1.00 98.12 103 LYS A O 1
ATOM 793 N N . THR A 1 104 ? -0.332 2.766 4.101 1.00 97.94 104 THR A N 1
ATOM 794 C CA . THR A 1 104 ? 1.037 3.274 3.921 1.00 97.94 104 THR A CA 1
ATOM 795 C C . THR A 1 104 ? 1.913 2.312 3.126 1.00 97.94 104 THR A C 1
ATOM 797 O O . THR A 1 104 ? 2.603 2.759 2.211 1.00 97.94 104 THR A O 1
ATOM 800 N N . GLU A 1 105 ? 1.826 1.008 3.392 1.00 98.12 105 GLU A N 1
ATOM 801 C CA . GLU A 1 105 ? 2.565 -0.026 2.661 1.00 98.12 105 GLU A CA 1
ATOM 802 C C . GLU A 1 105 ? 2.155 -0.071 1.189 1.00 98.12 105 GLU A C 1
ATOM 804 O O . GLU A 1 105 ? 3.015 -0.022 0.312 1.00 98.12 105 GLU A O 1
ATOM 809 N N . VAL A 1 106 ? 0.848 -0.053 0.900 1.00 98.25 106 VAL A N 1
ATOM 810 C CA . VAL A 1 106 ? 0.331 -0.024 -0.478 1.00 98.25 106 VAL A CA 1
ATOM 811 C C . VAL A 1 106 ? 0.821 1.217 -1.222 1.00 98.25 106 VAL A C 1
ATOM 813 O O . VAL A 1 106 ? 1.313 1.106 -2.343 1.00 98.25 106 VAL A O 1
ATOM 816 N N . LYS A 1 107 ? 0.739 2.404 -0.606 1.00 97.75 107 LYS A N 1
ATOM 817 C CA . LYS A 1 107 ? 1.229 3.645 -1.229 1.00 97.75 107 LYS A CA 1
ATOM 818 C C . LYS A 1 107 ? 2.735 3.617 -1.477 1.00 97.75 107 LYS A C 1
ATOM 820 O O . LYS A 1 107 ? 3.177 4.060 -2.533 1.00 97.75 107 LYS A O 1
ATOM 825 N N . SER A 1 108 ? 3.510 3.125 -0.512 1.00 97.44 108 SER A N 1
ATOM 826 C CA . SER A 1 108 ? 4.965 3.029 -0.623 1.00 97.44 108 SER A CA 1
ATOM 827 C C . SER A 1 108 ? 5.369 2.048 -1.724 1.00 97.44 108 SER A C 1
ATOM 829 O O . SER A 1 108 ? 6.141 2.413 -2.609 1.00 97.44 108 SER A O 1
ATOM 831 N N . SER A 1 109 ? 4.773 0.853 -1.732 1.00 98.06 109 SER A N 1
ATOM 832 C CA . SER A 1 109 ? 4.988 -0.164 -2.762 1.00 98.06 109 SER A CA 1
ATOM 833 C C . SER A 1 109 ? 4.617 0.361 -4.150 1.00 98.06 109 SER A C 1
ATOM 835 O O . SER A 1 109 ? 5.425 0.280 -5.075 1.00 98.06 109 SER A O 1
ATOM 837 N N . GLN A 1 110 ? 3.446 0.989 -4.297 1.00 97.69 110 GLN A N 1
ATOM 838 C CA . GLN A 1 110 ? 3.024 1.574 -5.568 1.00 97.69 110 GLN A CA 1
ATOM 839 C C . GLN A 1 110 ? 3.984 2.673 -6.042 1.00 97.69 110 GLN A C 1
ATOM 841 O O . GLN A 1 110 ? 4.339 2.701 -7.219 1.00 97.69 110 GLN A O 1
ATOM 846 N N . GLY A 1 111 ? 4.423 3.557 -5.140 1.00 97.62 111 GLY A N 1
ATOM 847 C CA . GLY A 1 111 ? 5.409 4.592 -5.451 1.00 97.62 111 GLY A CA 1
ATOM 848 C C . GLY A 1 111 ? 6.735 3.995 -5.925 1.00 97.62 111 GLY A C 1
ATOM 849 O O . GLY A 1 111 ? 7.251 4.398 -6.963 1.00 97.62 111 GLY A O 1
ATOM 850 N N . HIS A 1 112 ? 7.236 2.978 -5.222 1.00 97.88 112 HIS A N 1
ATOM 851 C CA . HIS A 1 112 ? 8.463 2.274 -5.586 1.00 97.88 112 HIS A CA 1
ATOM 852 C C . HIS A 1 112 ? 8.361 1.604 -6.964 1.00 97.88 112 HIS A C 1
ATOM 854 O O . HIS A 1 112 ? 9.224 1.810 -7.816 1.00 97.88 112 HIS A O 1
ATOM 860 N N . HIS A 1 113 ? 7.294 0.839 -7.215 1.00 97.88 113 HIS A N 1
ATOM 861 C CA . HIS A 1 113 ? 7.079 0.190 -8.510 1.00 97.88 113 HIS A CA 1
ATOM 862 C C . HIS A 1 113 ? 6.940 1.201 -9.648 1.00 97.88 113 HIS A C 1
ATOM 864 O O . HIS A 1 113 ? 7.482 0.978 -10.728 1.00 97.88 113 HIS A O 1
ATOM 870 N N . PHE A 1 114 ? 6.259 2.323 -9.412 1.00 98.38 114 PHE A N 1
ATOM 871 C CA . 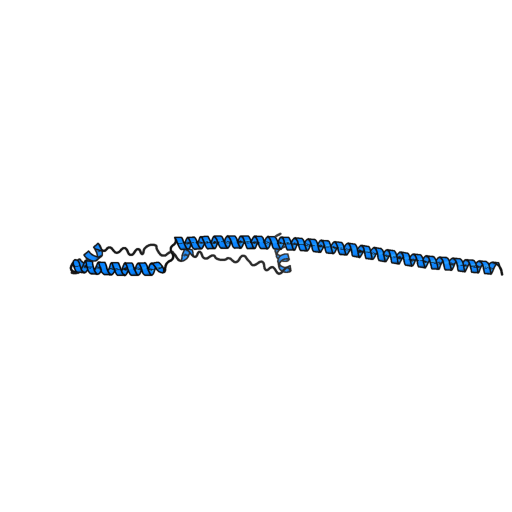PHE A 1 114 ? 6.136 3.379 -10.410 1.00 98.38 114 PHE A CA 1
ATOM 872 C C . PHE A 1 114 ? 7.497 3.993 -10.761 1.00 98.38 114 PHE A C 1
ATOM 874 O O . PHE A 1 114 ? 7.831 4.096 -11.940 1.00 98.38 114 PHE A O 1
ATOM 881 N N . SER A 1 115 ? 8.307 4.344 -9.758 1.00 97.44 115 SER A N 1
ATOM 882 C CA . SER A 1 115 ? 9.655 4.882 -9.977 1.00 97.44 115 SER A CA 1
ATOM 883 C C . SER A 1 115 ? 10.572 3.889 -10.692 1.00 97.44 115 SER A C 1
ATOM 885 O O . SER A 1 115 ? 11.316 4.285 -11.587 1.00 97.44 115 SER A O 1
ATOM 887 N N . LEU A 1 116 ? 10.494 2.601 -10.344 1.00 98.12 116 LEU A N 1
ATOM 888 C CA . LEU A 1 116 ? 11.265 1.551 -11.007 1.00 98.12 116 LEU A CA 1
ATOM 889 C C . LE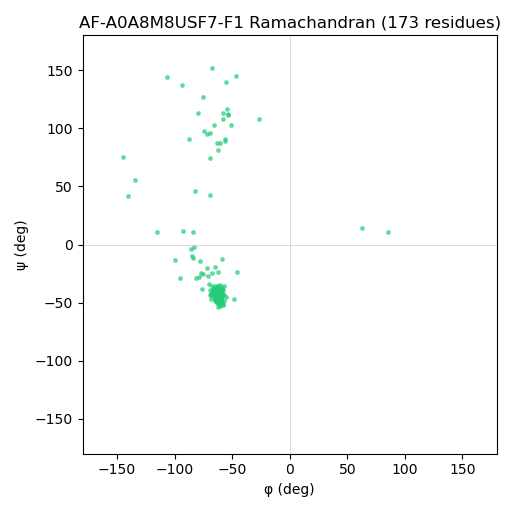U A 1 116 ? 10.892 1.432 -12.491 1.00 98.12 116 LEU A C 1
ATOM 891 O O . LEU A 1 116 ? 11.771 1.485 -13.347 1.00 98.12 116 LEU A O 1
ATOM 895 N N . LEU A 1 117 ? 9.595 1.338 -12.799 1.00 98.38 117 LEU A N 1
ATOM 896 C CA . LEU A 1 117 ? 9.109 1.246 -14.179 1.00 98.38 117 LEU A CA 1
ATOM 897 C C . LEU A 1 117 ? 9.464 2.489 -14.999 1.00 98.38 117 LEU A C 1
ATOM 899 O O . LEU A 1 117 ? 9.819 2.374 -16.173 1.00 98.38 117 LEU A O 1
ATOM 903 N N . GLN A 1 118 ? 9.390 3.677 -14.395 1.00 98.25 118 GLN A N 1
ATOM 904 C CA . GLN A 1 118 ? 9.806 4.913 -15.048 1.00 98.25 118 GLN A CA 1
ATOM 905 C C . GLN A 1 118 ? 11.296 4.867 -15.411 1.00 98.25 118 GLN A C 1
ATOM 907 O O . GLN A 1 118 ? 11.651 5.119 -16.561 1.00 98.25 118 GLN A O 1
ATOM 912 N N . HIS A 1 119 ? 12.151 4.484 -14.462 1.00 98.44 119 HIS A N 1
ATOM 913 C CA . HIS A 1 119 ? 13.587 4.350 -14.690 1.00 98.44 119 HIS A CA 1
ATOM 914 C C . HIS A 1 119 ? 13.909 3.307 -15.775 1.00 98.44 119 HIS A C 1
ATOM 916 O O . HIS A 1 119 ? 14.715 3.568 -16.668 1.00 98.44 119 HIS A O 1
ATOM 922 N N . GLU A 1 120 ? 13.263 2.138 -15.750 1.00 98.25 120 GLU A N 1
ATOM 923 C CA . GLU A 1 120 ? 13.434 1.111 -16.788 1.00 98.25 120 GLU A CA 1
ATOM 924 C C . GLU A 1 120 ? 12.981 1.602 -18.166 1.00 98.25 120 GLU A C 1
ATOM 926 O O . GLU A 1 120 ? 13.661 1.363 -19.163 1.00 98.25 120 GLU A O 1
ATOM 931 N N . THR A 1 121 ? 11.877 2.349 -18.228 1.00 98.44 121 THR A N 1
ATOM 932 C CA . THR A 1 121 ? 11.381 2.950 -19.474 1.00 98.44 121 THR A CA 1
ATOM 933 C C . THR A 1 121 ? 12.371 3.972 -20.034 1.00 98.44 121 THR A C 1
ATOM 935 O O . THR A 1 121 ? 12.650 3.975 -21.234 1.00 98.44 121 THR A O 1
ATOM 938 N N . GLU A 1 122 ? 12.927 4.833 -19.180 1.00 98.38 122 GLU A N 1
ATOM 939 C CA . GLU A 1 122 ? 13.933 5.827 -19.570 1.00 98.38 122 GLU A CA 1
ATOM 940 C C . GLU A 1 122 ? 15.228 5.161 -20.047 1.00 98.38 122 GLU A C 1
ATOM 942 O O . GLU A 1 122 ? 15.772 5.549 -21.085 1.00 98.38 122 GLU A O 1
ATOM 947 N N . LYS A 1 123 ? 15.672 4.104 -19.358 1.00 98.56 123 LYS A N 1
ATOM 948 C CA . LYS A 1 123 ? 16.824 3.297 -19.768 1.00 98.56 123 LYS A CA 1
ATOM 949 C C . LYS A 1 123 ? 16.604 2.656 -21.138 1.00 98.56 123 LYS A C 1
ATOM 951 O O . LYS A 1 123 ? 17.422 2.855 -22.031 1.00 98.56 123 LYS A O 1
ATOM 956 N N . LEU A 1 124 ? 15.481 1.961 -21.339 1.00 98.62 124 LEU A N 1
ATOM 957 C CA . LEU A 1 124 ? 15.151 1.335 -22.625 1.00 98.62 124 LEU A CA 1
ATOM 958 C C . LEU A 1 124 ? 15.068 2.364 -23.756 1.00 98.62 124 LEU A C 1
ATOM 960 O O . LEU A 1 124 ? 15.554 2.116 -24.857 1.00 98.62 124 LEU A O 1
ATOM 964 N N . LYS A 1 125 ? 14.496 3.543 -23.491 1.00 98.62 125 LYS A N 1
ATOM 965 C CA . LYS A 1 125 ? 14.474 4.646 -24.457 1.00 98.62 125 LYS A CA 1
ATOM 966 C C . LYS A 1 125 ? 15.889 5.102 -24.818 1.00 98.62 125 LYS A C 1
ATOM 968 O O . LYS A 1 125 ? 16.166 5.324 -25.995 1.00 98.62 125 LYS A O 1
ATOM 973 N N . SER A 1 126 ? 16.780 5.225 -23.834 1.00 98.62 126 SER A N 1
ATOM 974 C CA . SER A 1 126 ? 18.179 5.581 -24.083 1.00 98.62 126 SER A CA 1
ATOM 975 C C . SER A 1 126 ? 18.911 4.512 -24.898 1.00 98.62 126 SER A C 1
ATOM 977 O O . SER A 1 126 ? 19.658 4.859 -25.812 1.00 98.62 126 SER A O 1
ATOM 979 N N . ASP A 1 127 ? 18.686 3.232 -24.598 1.00 98.62 127 ASP A N 1
ATOM 980 C CA . ASP A 1 127 ? 19.282 2.110 -25.330 1.00 98.62 127 ASP A CA 1
ATOM 981 C C . ASP A 1 127 ? 18.795 2.078 -26.789 1.00 98.62 127 ASP A C 1
ATOM 983 O O . ASP A 1 127 ? 19.591 1.884 -27.708 1.00 98.62 127 ASP A O 1
ATOM 987 N N . ILE A 1 128 ? 17.505 2.350 -27.026 1.00 98.69 128 ILE A N 1
ATOM 988 C CA . ILE A 1 128 ? 16.935 2.480 -28.375 1.00 98.69 128 ILE A CA 1
ATOM 989 C C . ILE A 1 128 ? 17.617 3.605 -29.154 1.00 98.69 128 ILE A C 1
ATOM 991 O O . ILE A 1 128 ? 18.035 3.392 -30.291 1.00 98.69 128 ILE A O 1
ATOM 995 N N . GLU A 1 129 ? 17.754 4.796 -28.570 1.00 98.69 129 GLU A N 1
ATOM 996 C CA . GLU A 1 129 ? 18.389 5.923 -29.262 1.00 98.69 129 GLU A CA 1
ATOM 997 C C . GLU A 1 129 ? 19.873 5.659 -29.546 1.00 98.69 129 GLU A C 1
ATOM 999 O O . GLU A 1 129 ? 20.358 5.977 -30.636 1.00 98.69 129 GLU A O 1
ATOM 1004 N N . LYS A 1 130 ? 20.574 4.975 -28.633 1.00 98.69 130 LYS A N 1
ATOM 1005 C CA . LYS A 1 130 ? 21.946 4.517 -28.866 1.00 98.69 130 LYS A CA 1
ATOM 1006 C C . LYS A 1 130 ? 22.019 3.559 -30.059 1.00 98.69 130 LYS A C 1
ATOM 1008 O O . LYS A 1 130 ? 22.753 3.841 -31.005 1.00 98.69 130 LYS A O 1
ATOM 1013 N N . MET A 1 131 ? 21.210 2.498 -30.078 1.00 98.69 131 MET A N 1
ATOM 1014 C CA . MET A 1 131 ? 21.173 1.549 -31.202 1.00 98.69 131 MET A CA 1
ATOM 1015 C C . MET A 1 131 ? 20.827 2.234 -32.532 1.00 98.69 131 MET A C 1
ATOM 1017 O O . MET A 1 131 ? 21.426 1.931 -33.562 1.00 98.69 131 MET A O 1
ATOM 1021 N N . ARG A 1 132 ? 19.895 3.197 -32.531 1.00 98.50 132 ARG A N 1
ATOM 1022 C CA . ARG A 1 132 ? 19.553 3.978 -33.733 1.00 98.50 132 ARG A CA 1
ATOM 1023 C C . ARG A 1 132 ? 20.744 4.780 -34.250 1.00 98.50 132 ARG A C 1
ATOM 1025 O O . ARG A 1 132 ? 20.944 4.837 -35.463 1.00 98.50 132 ARG A O 1
ATOM 1032 N N . SER A 1 133 ? 21.520 5.390 -33.355 1.00 98.50 133 SER A N 1
ATOM 1033 C CA . SER A 1 133 ? 22.718 6.146 -33.734 1.00 98.50 133 SER A CA 1
ATOM 1034 C C . SER A 1 133 ? 23.812 5.248 -34.322 1.00 98.50 133 SER A C 1
ATOM 1036 O O . SER A 1 133 ? 24.372 5.581 -35.365 1.00 98.50 133 SER A O 1
ATOM 1038 N N . GLU A 1 134 ? 24.044 4.074 -33.726 1.00 98.62 134 GLU A N 1
ATOM 1039 C CA . GLU A 1 134 ? 25.020 3.088 -34.206 1.00 98.62 134 GLU A CA 1
ATOM 1040 C C . GLU A 1 134 ? 24.633 2.535 -35.582 1.00 98.62 134 GLU A C 1
ATOM 1042 O O . GLU A 1 134 ? 25.451 2.525 -36.500 1.00 98.62 134 GLU A O 1
ATOM 1047 N N . LEU A 1 135 ? 23.363 2.160 -35.771 1.00 98.75 135 LEU A N 1
ATOM 1048 C CA . LEU A 1 135 ? 22.862 1.701 -37.069 1.00 98.75 135 LEU A CA 1
ATOM 1049 C C . LEU A 1 135 ? 23.010 2.769 -38.152 1.00 98.75 135 LEU A C 1
ATOM 1051 O O . LEU A 1 135 ? 23.387 2.455 -39.279 1.00 98.75 135 LEU A O 1
ATOM 1055 N N . ARG A 1 136 ? 22.730 4.034 -37.826 1.00 98.50 136 ARG A N 1
ATOM 1056 C CA . ARG A 1 136 ? 22.891 5.130 -38.783 1.00 98.50 136 ARG A CA 1
ATOM 1057 C C . ARG A 1 136 ? 24.353 5.331 -39.172 1.00 98.50 136 ARG A C 1
ATOM 1059 O O . ARG A 1 136 ? 24.636 5.479 -40.356 1.00 98.50 136 ARG A O 1
ATOM 1066 N N . TYR A 1 137 ? 25.262 5.263 -38.202 1.00 98.62 137 TYR A N 1
ATOM 1067 C CA . TYR A 1 137 ? 26.698 5.317 -38.462 1.00 98.62 137 TYR A CA 1
ATOM 1068 C C . TYR A 1 137 ? 27.164 4.176 -39.380 1.00 98.62 137 TYR A C 1
ATOM 1070 O O . TYR A 1 137 ? 27.877 4.426 -40.351 1.00 98.62 137 TYR A O 1
ATOM 1078 N N . GLU A 1 138 ? 26.728 2.938 -39.131 1.00 98.62 138 GLU A N 1
ATOM 1079 C CA . GLU A 1 138 ? 27.085 1.799 -39.987 1.00 98.62 138 GLU A CA 1
ATOM 1080 C C . GLU A 1 138 ? 26.492 1.923 -41.402 1.00 98.62 138 GLU A C 1
ATOM 1082 O O . GLU A 1 138 ? 27.186 1.635 -42.378 1.00 98.62 138 GLU A O 1
ATOM 1087 N N . ILE A 1 139 ? 25.262 2.432 -41.554 1.00 98.38 139 ILE A N 1
ATOM 1088 C CA . ILE A 1 139 ? 24.678 2.736 -42.875 1.00 98.38 139 ILE A CA 1
ATOM 1089 C C . ILE A 1 139 ? 25.526 3.771 -43.622 1.00 98.38 139 ILE A C 1
ATOM 1091 O O . ILE A 1 139 ? 25.849 3.568 -44.796 1.00 98.38 139 ILE A O 1
ATOM 1095 N N . ASP A 1 140 ? 25.898 4.868 -42.960 1.00 98.38 140 ASP A N 1
ATOM 1096 C CA . ASP A 1 140 ? 26.692 5.939 -43.569 1.00 98.38 140 ASP A CA 1
ATOM 1097 C C . ASP A 1 140 ? 28.078 5.424 -43.987 1.00 98.38 140 ASP A C 1
ATOM 1099 O O . ASP A 1 140 ? 28.545 5.700 -45.096 1.00 98.38 140 ASP A O 1
ATOM 1103 N N . LYS A 1 141 ? 28.707 4.601 -43.143 1.00 98.50 141 LYS A N 1
ATOM 1104 C CA . LYS A 1 141 ? 29.996 3.954 -43.409 1.00 98.50 141 LYS A CA 1
ATOM 1105 C C . LYS A 1 141 ? 29.934 2.993 -44.598 1.00 98.50 141 LYS A C 1
ATOM 1107 O O . LYS A 1 141 ? 30.775 3.092 -45.492 1.00 98.50 141 LYS A O 1
ATOM 1112 N N . VAL A 1 142 ? 28.939 2.102 -44.650 1.00 98.62 142 VAL A N 1
ATOM 1113 C CA . VAL A 1 142 ? 28.740 1.178 -45.784 1.00 98.62 142 VAL A CA 1
ATOM 1114 C C . VAL A 1 142 ? 28.463 1.956 -47.071 1.00 98.62 142 VAL A C 1
ATOM 1116 O O . VAL A 1 142 ? 29.054 1.662 -48.108 1.00 98.62 142 VAL A O 1
ATOM 1119 N N . THR A 1 143 ? 27.631 2.997 -47.004 1.00 98.25 143 THR A N 1
ATOM 1120 C CA . THR A 1 143 ? 27.308 3.849 -48.159 1.00 98.25 143 THR A CA 1
ATOM 1121 C C . THR A 1 143 ? 28.545 4.585 -48.682 1.00 98.25 143 THR A C 1
ATOM 1123 O O . THR A 1 143 ? 28.755 4.669 -49.894 1.00 98.25 143 THR A O 1
ATOM 1126 N N . ALA A 1 144 ? 29.386 5.117 -47.791 1.00 98.00 144 ALA A N 1
ATOM 1127 C CA . ALA A 1 144 ? 30.645 5.757 -48.166 1.00 98.00 144 ALA A CA 1
ATOM 1128 C C . ALA A 1 144 ? 31.630 4.759 -48.796 1.00 98.00 144 ALA A C 1
ATOM 1130 O O . ALA A 1 144 ? 32.242 5.085 -49.814 1.00 98.00 144 ALA A O 1
ATOM 1131 N N . GLY A 1 145 ? 31.726 3.543 -48.245 1.00 98.19 145 GLY A N 1
ATOM 1132 C CA . GLY A 1 145 ? 32.521 2.448 -48.809 1.00 98.19 145 GLY A CA 1
ATOM 1133 C C . GLY A 1 145 ? 32.089 2.094 -50.232 1.00 98.19 145 GLY A C 1
ATOM 1134 O O . GLY A 1 145 ? 32.894 2.167 -51.153 1.00 98.19 145 GLY A O 1
ATOM 1135 N N . GLN A 1 146 ? 30.792 1.858 -50.448 1.00 98.38 146 GLN A N 1
ATOM 1136 C CA . GLN A 1 146 ? 30.248 1.561 -51.779 1.00 98.38 146 GLN A CA 1
ATOM 1137 C C . GLN A 1 146 ? 30.505 2.687 -52.790 1.00 98.38 146 GLN A C 1
ATOM 1139 O O . GLN A 1 146 ? 30.855 2.431 -53.942 1.00 98.38 146 GLN A O 1
ATOM 1144 N N . ARG A 1 147 ? 30.354 3.955 -52.380 1.00 97.62 147 ARG A N 1
ATOM 1145 C CA . ARG A 1 147 ? 30.674 5.103 -53.245 1.00 97.62 147 ARG A CA 1
ATOM 1146 C C . ARG A 1 147 ? 32.153 5.137 -53.619 1.00 97.62 147 ARG A C 1
ATOM 1148 O O . ARG A 1 147 ? 32.476 5.470 -54.758 1.00 97.62 147 ARG A O 1
ATOM 1155 N N . LEU A 1 148 ? 33.042 4.829 -52.676 1.00 97.81 148 LEU A N 1
ATOM 1156 C CA . LEU A 1 148 ? 34.476 4.756 -52.934 1.00 97.81 148 LEU A CA 1
ATOM 1157 C C . LEU A 1 148 ? 34.795 3.632 -53.924 1.00 97.81 148 LEU A C 1
ATOM 1159 O O . LEU A 1 148 ? 35.479 3.896 -54.909 1.00 97.81 148 LEU A O 1
ATOM 1163 N N . ASP A 1 149 ? 34.246 2.435 -53.719 1.00 97.31 149 ASP A N 1
ATOM 1164 C CA . ASP A 1 149 ? 34.459 1.281 -54.600 1.00 97.31 149 ASP A CA 1
ATOM 1165 C C . ASP A 1 149 ? 34.053 1.595 -56.046 1.00 97.31 149 ASP A C 1
ATOM 1167 O O . ASP A 1 149 ? 34.857 1.436 -56.968 1.00 97.31 149 ASP A O 1
ATOM 1171 N N . LEU A 1 150 ? 32.858 2.167 -56.242 1.00 97.38 150 LEU A N 1
ATOM 1172 C CA . LEU A 1 150 ? 32.378 2.596 -57.561 1.00 97.38 150 LEU A CA 1
ATOM 1173 C C . LEU A 1 150 ? 33.291 3.651 -58.203 1.00 97.38 150 LEU A C 1
ATOM 1175 O O . LEU A 1 150 ? 33.564 3.604 -59.405 1.00 97.38 150 LEU A O 1
ATOM 1179 N N . ASN A 1 151 ? 33.779 4.614 -57.417 1.00 96.69 151 ASN A N 1
ATOM 1180 C CA . ASN A 1 151 ? 34.698 5.638 -57.912 1.00 96.69 151 ASN A CA 1
ATOM 1181 C C . ASN A 1 151 ? 36.053 5.041 -58.322 1.00 96.69 151 ASN A C 1
ATOM 1183 O O . ASN A 1 151 ? 36.617 5.451 -59.340 1.00 96.69 151 ASN A O 1
ATOM 1187 N N . LEU A 1 152 ? 36.560 4.057 -57.574 1.00 96.50 152 LEU A N 1
ATOM 1188 C CA . LEU A 1 152 ? 37.800 3.350 -57.894 1.00 96.50 152 LEU A CA 1
ATOM 1189 C C . LEU A 1 152 ? 37.654 2.490 -59.156 1.00 96.50 152 LEU A C 1
ATOM 1191 O O . LEU A 1 152 ? 38.535 2.525 -60.017 1.00 96.50 152 LEU A O 1
ATOM 1195 N N . GLU A 1 153 ? 36.548 1.759 -59.313 1.00 96.19 153 GLU A N 1
ATOM 1196 C CA . GLU A 1 153 ? 36.251 1.003 -60.537 1.00 96.19 153 GLU A CA 1
ATOM 1197 C C . GLU A 1 153 ? 36.150 1.921 -61.754 1.00 96.19 153 GLU A C 1
ATOM 1199 O O . GLU A 1 153 ? 36.803 1.685 -62.773 1.00 96.19 153 GLU A O 1
ATOM 1204 N N . LYS A 1 154 ? 35.416 3.032 -61.629 1.00 96.06 154 LYS A N 1
ATOM 1205 C CA . LYS A 1 154 ? 35.321 4.046 -62.684 1.00 96.06 154 LYS A CA 1
ATOM 1206 C C . LYS A 1 154 ? 36.698 4.594 -63.064 1.00 96.06 154 LYS A C 1
ATOM 1208 O O . LYS A 1 154 ? 36.989 4.716 -64.252 1.00 96.06 154 LYS A O 1
ATOM 1213 N N . GLY A 1 155 ? 37.558 4.883 -62.086 1.00 95.31 155 GLY A N 1
ATOM 1214 C CA . GLY A 1 155 ? 38.938 5.316 -62.324 1.00 95.31 155 GLY A CA 1
ATOM 1215 C C . GLY A 1 155 ? 39.759 4.288 -63.109 1.00 95.31 155 GLY A C 1
ATOM 1216 O O . GLY A 1 155 ? 40.444 4.651 -64.067 1.00 95.31 155 GLY A O 1
ATOM 1217 N N . LYS A 1 156 ? 39.636 2.995 -62.776 1.00 95.12 156 LYS A N 1
ATOM 1218 C CA . LYS A 1 156 ? 40.289 1.901 -63.518 1.00 95.12 156 LYS A CA 1
ATOM 1219 C C . LYS A 1 156 ? 39.816 1.842 -64.971 1.00 95.12 156 LYS A C 1
ATOM 1221 O O . LYS A 1 156 ? 40.655 1.825 -65.867 1.00 95.12 156 LYS A O 1
ATOM 1226 N N . PHE A 1 157 ? 38.504 1.886 -65.220 1.00 93.62 157 PHE A N 1
ATOM 1227 C CA . PHE A 1 157 ? 37.961 1.889 -66.584 1.00 93.62 157 PHE A CA 1
ATOM 1228 C C . PHE A 1 157 ? 38.444 3.092 -67.403 1.00 93.62 157 PHE A C 1
ATOM 1230 O O . PHE A 1 157 ? 38.816 2.933 -68.567 1.00 93.62 157 PHE A O 1
ATOM 1237 N N . MET A 1 158 ? 38.493 4.283 -66.796 1.00 91.94 158 MET A N 1
ATOM 1238 C CA . MET A 1 158 ? 38.991 5.492 -67.461 1.00 91.94 158 MET A CA 1
ATOM 1239 C C . MET A 1 158 ? 40.477 5.381 -67.821 1.00 91.94 158 MET A C 1
ATOM 1241 O O . MET A 1 158 ? 40.853 5.696 -68.950 1.00 91.94 158 MET A O 1
ATOM 1245 N N . ASN A 1 159 ? 41.312 4.874 -66.908 1.00 90.75 159 ASN A N 1
ATOM 1246 C CA . ASN A 1 159 ? 42.741 4.666 -67.158 1.00 90.75 159 ASN A CA 1
ATOM 1247 C C . ASN A 1 159 ? 42.987 3.619 -68.254 1.00 90.75 159 ASN A C 1
ATOM 1249 O O . ASN A 1 159 ? 43.783 3.857 -69.164 1.00 90.75 159 ASN A O 1
ATOM 1253 N N . CYS A 1 160 ? 42.274 2.487 -68.212 1.00 89.25 160 CYS A N 1
ATOM 1254 C CA . CYS A 1 160 ? 42.331 1.468 -69.261 1.00 89.25 160 CYS A CA 1
ATOM 1255 C C . CYS A 1 160 ? 41.934 2.046 -70.628 1.00 89.25 160 CYS A C 1
ATOM 1257 O O . CYS A 1 160 ? 42.629 1.817 -71.617 1.00 89.25 160 CYS A O 1
ATOM 1259 N N . GLY A 1 161 ? 40.859 2.840 -70.680 1.00 90.62 161 GLY A N 1
ATOM 1260 C CA . GLY A 1 161 ? 40.415 3.502 -71.906 1.00 90.62 161 GLY A CA 1
ATOM 1261 C C . GLY A 1 161 ? 41.423 4.522 -72.446 1.00 90.62 161 GLY A C 1
ATOM 1262 O O . GLY A 1 161 ? 41.626 4.593 -73.658 1.00 90.62 161 GLY A O 1
ATOM 1263 N N . HIS A 1 162 ? 42.078 5.294 -71.572 1.00 89.81 162 HIS A N 1
ATOM 1264 C CA . HIS A 1 162 ? 43.123 6.241 -71.972 1.00 89.81 162 HIS A CA 1
ATOM 1265 C C . HIS A 1 162 ? 44.343 5.527 -72.568 1.00 89.81 162 HIS A C 1
ATOM 1267 O O . HIS A 1 162 ? 44.787 5.890 -73.656 1.00 89.81 162 HIS A O 1
ATOM 1273 N N . ASN A 1 163 ? 44.829 4.475 -71.902 1.00 89.62 163 ASN A N 1
ATOM 1274 C CA . ASN A 1 163 ? 45.961 3.678 -72.377 1.00 89.62 163 ASN A CA 1
ATOM 1275 C C . ASN A 1 163 ? 45.664 3.041 -73.745 1.00 89.62 163 ASN A C 1
ATOM 1277 O O . ASN A 1 163 ? 46.433 3.198 -74.690 1.00 89.62 163 ASN A O 1
ATOM 1281 N N . TRP A 1 164 ? 44.494 2.411 -73.892 1.00 87.81 164 TRP A N 1
ATOM 1282 C CA . TRP A 1 164 ? 44.106 1.782 -75.155 1.00 87.81 164 TRP A CA 1
ATOM 1283 C C . TRP A 1 164 ? 44.047 2.784 -76.315 1.00 87.81 164 TRP A C 1
ATOM 1285 O O . TRP A 1 164 ? 44.553 2.505 -77.402 1.00 87.81 164 TRP A O 1
ATOM 1295 N N . LYS A 1 165 ? 43.494 3.984 -76.082 1.00 87.75 165 LYS A N 1
ATOM 1296 C CA . LYS A 1 165 ? 43.510 5.069 -77.075 1.00 87.75 165 LYS A CA 1
ATOM 1297 C C . LYS A 1 165 ? 44.932 5.482 -77.440 1.00 87.75 165 LYS A C 1
ATOM 1299 O O . LYS A 1 165 ? 45.223 5.624 -78.620 1.00 87.75 165 LYS A O 1
ATOM 1304 N N . GLN A 1 166 ? 45.808 5.656 -76.454 1.00 86.69 166 GLN A N 1
ATOM 1305 C CA . GLN A 1 166 ? 47.189 6.069 -76.688 1.00 86.69 166 GLN A CA 1
ATOM 1306 C C . GLN A 1 166 ? 47.964 5.031 -77.508 1.00 86.69 166 GLN A C 1
ATOM 1308 O O . GLN A 1 166 ? 48.654 5.398 -78.456 1.00 86.69 166 GLN A O 1
ATOM 1313 N N . GLN A 1 167 ? 47.799 3.744 -77.197 1.00 84.25 167 GLN A N 1
ATOM 1314 C CA . GLN A 1 167 ? 48.408 2.655 -77.955 1.00 84.25 167 GLN A CA 1
ATOM 1315 C C . GLN A 1 167 ? 47.898 2.613 -79.400 1.00 84.25 167 GLN A C 1
ATOM 1317 O O . GLN A 1 167 ? 48.700 2.482 -80.319 1.00 84.25 167 GLN A O 1
ATOM 1322 N N . ASN A 1 168 ? 46.594 2.806 -79.622 1.00 86.44 168 ASN A N 1
ATOM 1323 C CA . ASN A 1 168 ? 46.040 2.887 -80.975 1.00 86.44 168 ASN A CA 1
ATOM 1324 C C . ASN A 1 168 ? 46.563 4.098 -81.755 1.00 86.44 168 ASN A C 1
ATOM 1326 O O . ASN A 1 168 ? 46.912 3.964 -82.923 1.00 86.44 168 ASN A O 1
ATOM 1330 N N . THR A 1 169 ? 46.673 5.265 -81.118 1.00 88.88 169 THR A N 1
ATOM 1331 C CA . THR A 1 169 ? 47.267 6.449 -81.753 1.00 88.88 169 THR A CA 1
ATOM 1332 C C . THR A 1 169 ? 48.737 6.218 -82.105 1.00 88.88 169 THR A C 1
ATOM 1334 O O . THR A 1 169 ? 49.156 6.589 -83.197 1.00 88.88 169 THR A O 1
ATOM 1337 N N . MET A 1 170 ? 49.517 5.569 -81.228 1.00 83.25 170 MET A N 1
ATOM 1338 C CA . MET A 1 170 ? 50.904 5.205 -81.538 1.00 83.25 170 MET A CA 1
ATOM 1339 C C . MET A 1 170 ? 50.979 4.245 -82.727 1.00 83.25 170 MET A C 1
ATOM 1341 O O . MET A 1 170 ? 51.761 4.485 -83.641 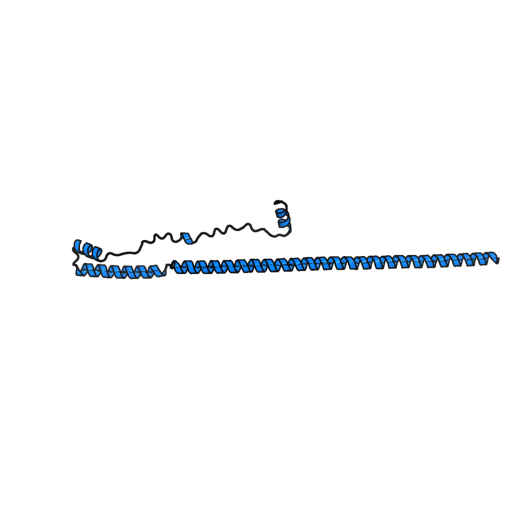1.00 83.25 170 MET A O 1
ATOM 1345 N N . LEU A 1 171 ? 50.146 3.201 -82.754 1.00 82.56 171 LEU A N 1
ATOM 1346 C CA . LEU A 1 171 ? 50.104 2.255 -83.872 1.00 82.56 171 LEU A CA 1
ATOM 1347 C C . LEU A 1 171 ? 49.754 2.947 -85.197 1.00 82.56 171 LEU A C 1
ATOM 1349 O O . LEU A 1 171 ? 50.408 2.688 -86.200 1.00 82.56 171 LEU A O 1
ATOM 1353 N N . LEU A 1 172 ? 48.789 3.872 -85.190 1.00 81.06 172 LEU A N 1
ATOM 1354 C CA . LEU A 1 172 ? 48.421 4.662 -86.370 1.00 81.06 172 LEU A CA 1
ATOM 1355 C C . LEU A 1 172 ? 49.512 5.647 -86.815 1.00 81.06 172 LEU A C 1
ATOM 1357 O O . LEU A 1 172 ? 49.530 6.023 -87.976 1.00 81.06 172 LEU A O 1
ATOM 1361 N N . SER A 1 173 ? 50.405 6.079 -85.920 1.00 78.56 173 SER A N 1
ATOM 1362 C CA . SER A 1 173 ? 51.519 6.979 -86.265 1.00 78.56 173 SER A CA 1
ATOM 1363 C C . SER A 1 173 ? 52.756 6.268 -86.827 1.00 78.56 173 SER A C 1
ATOM 1365 O O . SER A 1 173 ? 53.670 6.932 -87.308 1.00 78.56 173 SER A O 1
ATOM 1367 N N . ILE A 1 174 ? 52.806 4.934 -86.725 1.00 77.81 174 ILE A N 1
ATOM 1368 C CA . ILE A 1 174 ? 53.919 4.093 -87.197 1.00 77.81 174 ILE A CA 1
ATOM 1369 C C . ILE A 1 174 ? 53.595 3.453 -88.568 1.00 77.81 174 ILE A C 1
ATOM 1371 O O . ILE A 1 174 ? 54.502 2.942 -89.225 1.00 77.81 174 ILE A O 1
ATOM 1375 N N . ALA A 1 175 ? 52.330 3.490 -89.002 1.00 60.44 175 ALA A N 1
ATOM 1376 C CA . ALA A 1 175 ? 51.856 3.037 -90.315 1.00 60.44 175 ALA A CA 1
ATOM 1377 C C . ALA A 1 175 ? 51.795 4.194 -91.323 1.00 60.44 175 ALA A C 1
ATOM 1379 O O . ALA A 1 175 ? 52.076 3.934 -92.515 1.00 60.44 175 ALA A O 1
#

Radius of gyration: 50.28 Å; Cα contacts (8 Å, |Δi|>4): 19; chains: 1; bounding box: 105×38×147 Å

Foldseek 3Di:
DVPVVVVVCVVPPPPPPDPPPPPPVPPVVVPPPVPDPPVPDPLVVQLVVCVVVVHPSVRSNVVSVVVVVVVVVVVVVVVVVDDDPVRVVVVVVVVVVVVVVVVVVVVVVVVVVVVVVVVVVVVVVVVVVVVVVVVVVVVVVVVVVVVVVVVVVVVVVVVVVVVVVVVVVVVVVVD